Protein AF-A0A954QZN1-F1 (afdb_monomer_lite)

Foldseek 3Di:
DVVVQVVDPPVDDDPDDDDDPPPDDLVVPFQKFKKKFKEWEDCDDDPVCPQAHHYDNAQFADPQLVLLQVLLAAWAQLLLLADPDFDDPGSIKHWHDWDWDWDDDDRTIMIMIMIMISDDHHLNVQQSVQQSRCRRNPVDGSCLSVVSRVVSHNVSTGDRHDPSRMDTDDTHD

Secondary structure (DSSP, 8-state):
-HHHHTTS-TT----------TT--TTTS--EEEEEEEEEESSS--SSGGGTSEEE-SPP-HHHHHHHHHTT-EEEE-GGGPPTT---S--EEEEEEEEEEEEEETTEEEEEEEEEES---TTHHHHHHHHHHHHHTTSS-TTHHHHHHHH--GGGS-PPPPSTTEEEEEEE-

Radius of gyration: 17.63 Å; chains: 1; bounding box: 39×37×47 Å

pLDDT: mean 96.0, std 4.32, range [72.88, 98.88]

Sequence (173 aa):
PLAINTKLPMDIVVRDAVEVPLRFNPLRLSTGKRYRYQVYSARKPDPIGVRTQWWVPQRVQLSPMLSAAQRFLGVHDFAAFQTSGSPRSTTIREVRELTIEAIEHMDGTRYTIEVEASGFLYNMVRNIVGTLVQIGVGRKPPEWITEVLASRDRRQAGQTAPACGLFLLEVKY

Structure (mmCIF, N/CA/C/O backbone):
data_AF-A0A954QZN1-F1
#
_entry.id   AF-A0A954QZN1-F1
#
loop_
_atom_site.group_PDB
_atom_site.id
_atom_site.type_symbol
_atom_site.label_atom_id
_atom_site.label_alt_id
_atom_site.label_comp_id
_atom_site.label_asym_id
_atom_site.label_entity_id
_atom_site.label_seq_id
_atom_site.pdbx_PDB_ins_code
_atom_site.Cartn_x
_atom_site.Cartn_y
_atom_site.Cartn_z
_atom_site.occupancy
_atom_site.B_iso_or_equiv
_atom_site.auth_seq_id
_atom_site.auth_comp_id
_atom_site.auth_asym_id
_atom_site.auth_atom_id
_atom_site.pdbx_PDB_model_num
ATOM 1 N N . PRO A 1 1 ? 18.303 3.547 -22.692 1.00 80.88 1 PRO A N 1
ATOM 2 C CA . PRO A 1 1 ? 17.652 4.358 -21.622 1.00 80.88 1 PRO A CA 1
ATOM 3 C C . PRO A 1 1 ? 17.957 5.868 -21.688 1.00 80.88 1 PRO A C 1
ATOM 5 O O . PRO A 1 1 ? 17.027 6.666 -21.737 1.00 80.88 1 PRO A O 1
ATOM 8 N N . LEU A 1 2 ? 19.239 6.262 -21.729 1.00 88.19 2 LEU A N 1
ATOM 9 C CA . LEU A 1 2 ? 19.671 7.662 -21.565 1.00 88.19 2 LEU A CA 1
ATOM 10 C C . LEU A 1 2 ? 19.093 8.636 -22.604 1.00 88.19 2 LEU A C 1
ATOM 12 O O . LEU A 1 2 ? 18.620 9.704 -22.232 1.00 88.19 2 LEU A O 1
ATOM 16 N N . ALA A 1 3 ? 19.060 8.254 -23.885 1.00 92.69 3 ALA A N 1
ATOM 17 C CA . ALA A 1 3 ? 18.521 9.109 -24.945 1.00 92.69 3 ALA A CA 1
ATOM 18 C C . ALA A 1 3 ? 17.037 9.460 -24.731 1.00 92.69 3 ALA A C 1
ATOM 20 O O . ALA A 1 3 ? 16.641 10.604 -24.943 1.00 92.69 3 ALA A O 1
ATOM 21 N N . ILE A 1 4 ? 16.229 8.506 -24.252 1.00 95.25 4 ILE A N 1
ATOM 22 C CA . ILE A 1 4 ? 14.794 8.709 -23.997 1.00 95.25 4 ILE A CA 1
ATOM 23 C C . ILE A 1 4 ? 14.591 9.726 -22.868 1.00 95.25 4 ILE A C 1
ATOM 25 O O . ILE A 1 4 ? 13.763 10.623 -22.996 1.00 95.25 4 ILE A O 1
ATOM 29 N N . ASN A 1 5 ? 15.395 9.647 -21.802 1.00 96.62 5 ASN A N 1
ATOM 30 C CA . ASN A 1 5 ? 15.293 10.556 -20.655 1.00 96.62 5 ASN A CA 1
ATOM 31 C C . ASN A 1 5 ? 15.514 12.028 -21.024 1.00 96.62 5 ASN A C 1
ATOM 33 O O . ASN A 1 5 ? 14.975 12.900 -20.356 1.00 96.62 5 ASN A O 1
ATOM 37 N N . THR A 1 6 ? 16.229 12.323 -22.114 1.00 95.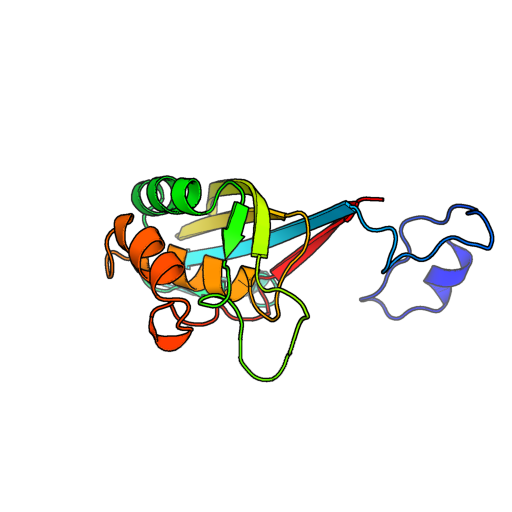88 6 THR A N 1
ATOM 38 C CA . THR A 1 6 ? 16.399 13.708 -22.599 1.00 95.88 6 THR A CA 1
ATOM 39 C C . THR A 1 6 ? 15.116 14.331 -23.161 1.00 95.88 6 THR A C 1
ATOM 41 O O . THR A 1 6 ? 15.083 15.532 -23.421 1.00 95.88 6 THR A O 1
ATOM 44 N N . LYS A 1 7 ? 14.073 13.524 -23.400 1.00 96.94 7 LYS A N 1
ATOM 45 C CA . LYS A 1 7 ? 12.808 13.935 -24.029 1.00 96.94 7 LYS A CA 1
ATOM 46 C C . LYS A 1 7 ? 11.599 13.836 -23.098 1.00 96.94 7 LYS A C 1
ATOM 48 O O . LYS A 1 7 ? 10.501 14.199 -23.509 1.00 96.94 7 LYS A O 1
ATOM 53 N N . LEU A 1 8 ? 11.780 13.323 -21.885 1.00 97.06 8 LEU A N 1
ATOM 54 C CA . LEU A 1 8 ? 10.703 13.137 -20.918 1.00 97.06 8 LEU A CA 1
ATOM 55 C C . LEU A 1 8 ? 10.561 14.364 -20.005 1.00 97.06 8 LEU A C 1
ATOM 57 O O . LEU A 1 8 ? 11.534 15.092 -19.800 1.00 97.06 8 LEU A O 1
ATOM 61 N N . PRO A 1 9 ? 9.361 14.611 -19.452 1.00 97.62 9 PRO A N 1
ATOM 62 C CA . PRO A 1 9 ? 9.198 15.586 -18.382 1.00 97.62 9 PRO A CA 1
ATOM 63 C C . PRO A 1 9 ? 9.969 15.150 -17.124 1.00 97.62 9 PRO A C 1
ATOM 65 O O . PRO A 1 9 ? 10.311 13.982 -16.949 1.00 97.62 9 PRO A O 1
ATOM 68 N N . MET A 1 10 ? 10.221 16.099 -16.221 1.00 95.62 10 MET A N 1
ATOM 69 C CA . MET A 1 10 ? 11.082 15.895 -15.044 1.00 95.62 10 MET A CA 1
ATOM 70 C C . MET A 1 10 ? 10.544 14.879 -14.021 1.00 95.62 10 MET A C 1
ATOM 72 O O . MET A 1 10 ? 11.287 14.437 -13.148 1.00 95.62 10 MET A O 1
ATOM 76 N N . ASP A 1 11 ? 9.265 14.521 -14.099 1.00 95.00 11 ASP A N 1
ATOM 77 C CA . ASP A 1 11 ? 8.585 13.571 -13.218 1.00 95.00 11 ASP A CA 1
ATOM 78 C C . ASP A 1 11 ? 8.537 12.136 -13.777 1.00 95.00 11 ASP A C 1
ATOM 80 O O . ASP A 1 11 ? 8.014 11.238 -13.113 1.00 95.00 11 ASP A O 1
ATOM 84 N N . ILE A 1 12 ? 9.120 11.888 -14.959 1.00 97.00 12 ILE A N 1
ATOM 85 C CA . ILE A 1 12 ? 9.179 10.565 -15.595 1.00 97.00 12 ILE A CA 1
ATOM 86 C C . ILE A 1 12 ? 10.620 10.238 -15.991 1.00 97.00 12 ILE A C 1
ATOM 88 O O . ILE A 1 12 ? 11.276 10.985 -16.710 1.00 97.00 12 ILE A O 1
ATOM 92 N N . VAL A 1 13 ? 11.110 9.070 -15.567 1.00 97.44 13 VAL A N 1
ATOM 93 C CA . VAL A 1 13 ? 12.475 8.608 -15.862 1.00 97.44 13 VAL A CA 1
ATOM 94 C C . VAL A 1 13 ? 12.468 7.131 -16.252 1.00 97.44 13 VAL A C 1
ATOM 96 O O . VAL A 1 13 ? 11.974 6.286 -15.506 1.00 97.44 13 VAL A O 1
ATOM 99 N N . VAL A 1 14 ? 13.085 6.801 -17.388 1.00 97.06 14 VAL A N 1
ATOM 100 C CA . VAL A 1 14 ? 13.441 5.428 -17.765 1.00 97.06 14 VAL A CA 1
ATOM 101 C C . VAL A 1 14 ? 14.679 5.014 -16.980 1.00 97.06 14 VAL A C 1
ATOM 103 O O . VAL A 1 14 ? 15.763 5.575 -17.165 1.00 97.06 14 VAL A O 1
ATOM 106 N N . ARG A 1 15 ? 14.513 4.025 -16.100 1.00 95.38 15 ARG A N 1
ATOM 107 C CA . ARG A 1 15 ? 15.597 3.483 -15.271 1.00 95.38 15 ARG A CA 1
ATOM 108 C C . ARG A 1 15 ? 16.452 2.468 -16.017 1.00 95.38 15 ARG A C 1
ATOM 110 O O . ARG A 1 15 ? 17.667 2.513 -15.891 1.00 95.38 15 ARG A O 1
ATOM 117 N N . ASP A 1 16 ? 15.820 1.611 -16.810 1.00 94.69 16 ASP A N 1
ATOM 118 C CA . ASP A 1 16 ? 16.492 0.531 -17.522 1.00 94.69 16 ASP A CA 1
ATOM 119 C C . ASP A 1 16 ? 15.759 0.182 -18.829 1.00 94.69 16 ASP A C 1
ATOM 121 O O . ASP A 1 16 ? 14.608 0.582 -19.027 1.00 94.69 16 ASP A O 1
ATOM 125 N N . ALA A 1 17 ? 16.437 -0.516 -19.739 1.00 94.44 17 ALA A N 1
ATOM 126 C CA . ALA A 1 17 ? 15.865 -1.054 -20.966 1.00 94.44 17 ALA A CA 1
ATOM 127 C C . ALA A 1 17 ? 16.543 -2.382 -21.311 1.00 94.44 17 ALA A C 1
ATOM 129 O O . ALA A 1 17 ? 17.762 -2.441 -21.445 1.00 94.44 17 ALA A O 1
ATOM 130 N N . VAL A 1 18 ? 15.733 -3.416 -21.515 1.00 94.62 18 VAL A N 1
ATOM 131 C CA . VAL A 1 18 ? 16.185 -4.774 -21.819 1.00 94.62 18 VAL A CA 1
ATOM 132 C C . VAL A 1 18 ? 15.461 -5.291 -23.059 1.00 94.62 18 VAL A C 1
ATOM 134 O O . VAL A 1 18 ? 14.280 -4.999 -23.260 1.00 94.62 18 VAL A O 1
ATOM 137 N N . GLU A 1 19 ? 16.171 -6.035 -23.905 1.00 96.75 19 GLU A N 1
ATOM 138 C CA . GLU A 1 19 ? 15.563 -6.723 -25.041 1.00 96.75 19 GLU A CA 1
ATOM 139 C C . GLU A 1 19 ? 14.751 -7.926 -24.547 1.00 96.75 19 GLU A C 1
ATOM 141 O O . GLU A 1 19 ? 15.191 -8.691 -23.689 1.00 96.75 19 GLU A O 1
ATOM 146 N N . VAL A 1 20 ? 13.542 -8.085 -25.078 1.00 97.06 20 VAL A N 1
ATOM 147 C CA . VAL A 1 20 ? 12.612 -9.150 -24.691 1.00 97.06 20 VAL A CA 1
ATOM 148 C C . VAL A 1 20 ? 12.080 -9.857 -25.935 1.00 97.06 20 VAL A C 1
ATOM 150 O O . VAL A 1 20 ? 12.024 -9.251 -27.007 1.00 97.06 20 VAL A O 1
ATOM 153 N N . PRO A 1 21 ? 11.639 -11.124 -25.830 1.00 97.38 21 PRO A N 1
ATOM 154 C CA . PRO A 1 21 ? 11.017 -11.815 -26.952 1.00 97.38 21 PRO A CA 1
ATOM 155 C C . PRO A 1 21 ? 9.818 -11.036 -27.508 1.00 97.38 21 PRO A C 1
ATOM 157 O O . PRO A 1 21 ? 9.031 -10.491 -26.739 1.00 97.38 21 PRO A O 1
ATOM 160 N N . LEU A 1 22 ? 9.586 -11.094 -28.824 1.00 96.69 22 LEU A N 1
ATOM 161 C CA . LEU A 1 22 ? 8.458 -10.410 -29.489 1.00 96.69 22 LEU A CA 1
ATOM 162 C C . LEU A 1 22 ? 7.074 -10.754 -28.905 1.00 96.69 22 LEU A C 1
ATOM 164 O O . LEU A 1 22 ? 6.132 -9.978 -29.017 1.00 96.69 22 LEU A O 1
ATOM 168 N N . ARG A 1 23 ? 6.948 -11.927 -28.275 1.00 96.56 23 ARG A N 1
ATOM 169 C CA . ARG A 1 23 ? 5.719 -12.397 -27.616 1.00 96.56 23 ARG A CA 1
ATOM 170 C C . ARG A 1 23 ? 5.538 -11.887 -26.180 1.00 96.56 23 ARG A C 1
ATOM 172 O O . ARG A 1 23 ? 4.556 -12.250 -25.535 1.00 96.56 23 ARG A O 1
ATOM 179 N N . PHE A 1 24 ? 6.489 -11.123 -25.646 1.00 96.69 24 PHE A N 1
ATOM 180 C CA . PHE A 1 24 ? 6.417 -10.599 -24.287 1.00 96.69 24 PHE A CA 1
ATOM 181 C C . PHE A 1 24 ? 5.247 -9.620 -24.147 1.00 96.69 24 PHE A C 1
ATOM 183 O O . PHE A 1 24 ? 5.071 -8.710 -24.954 1.00 96.69 24 PHE A O 1
ATOM 190 N N . ASN A 1 25 ? 4.442 -9.796 -23.098 1.00 95.56 25 ASN A N 1
ATOM 191 C CA . ASN A 1 25 ? 3.352 -8.889 -22.764 1.00 95.56 25 ASN A CA 1
ATOM 192 C C . ASN A 1 25 ? 3.414 -8.532 -21.270 1.00 95.56 25 ASN A C 1
ATOM 194 O O . ASN A 1 25 ? 3.124 -9.400 -20.440 1.00 95.56 25 ASN A O 1
ATOM 198 N N . PRO A 1 26 ? 3.713 -7.270 -20.910 1.00 92.19 26 PRO A N 1
ATOM 199 C CA . PRO A 1 26 ? 3.951 -6.886 -19.520 1.00 92.19 26 PRO A CA 1
ATOM 200 C C . PRO A 1 26 ? 2.697 -6.960 -18.632 1.00 92.19 26 PRO A C 1
ATOM 202 O O . PRO A 1 26 ? 2.781 -6.981 -17.407 1.00 92.19 26 PRO A O 1
ATOM 205 N N . LEU A 1 27 ? 1.503 -6.999 -19.226 1.00 89.31 27 LEU A N 1
ATOM 206 C CA . LEU A 1 27 ? 0.258 -7.121 -18.472 1.00 89.31 27 LEU A CA 1
ATOM 207 C C . LEU A 1 27 ? -0.112 -8.582 -18.217 1.00 89.31 27 LEU A C 1
ATOM 209 O O . LEU A 1 27 ? -0.593 -8.904 -17.135 1.00 89.31 27 LEU A O 1
ATOM 213 N N . ARG A 1 28 ? 0.083 -9.454 -19.214 1.00 88.38 28 ARG A N 1
ATOM 214 C CA . ARG A 1 28 ? -0.335 -10.864 -19.159 1.00 88.38 28 ARG A CA 1
ATOM 215 C C . ARG A 1 28 ? 0.693 -11.779 -18.509 1.00 88.38 28 ARG A C 1
ATOM 217 O O . ARG A 1 28 ? 0.294 -12.778 -17.927 1.00 88.38 28 ARG A O 1
ATOM 224 N N . LEU A 1 29 ? 1.979 -11.461 -18.646 1.00 94.12 29 LEU A N 1
ATOM 225 C CA . LEU A 1 29 ? 3.069 -12.274 -18.104 1.00 94.12 29 LEU A CA 1
ATOM 226 C C . LEU A 1 29 ? 3.469 -11.863 -16.685 1.00 94.12 29 LEU A C 1
ATOM 228 O O . LEU A 1 29 ? 4.369 -12.462 -16.120 1.00 94.12 29 LEU A O 1
ATOM 232 N N . SER A 1 30 ? 2.821 -10.853 -16.096 1.00 94.75 30 SER A N 1
ATOM 233 C CA . SER A 1 30 ? 3.111 -10.478 -14.714 1.00 94.75 30 SER A CA 1
ATOM 234 C C . SER A 1 30 ? 2.666 -11.578 -13.743 1.00 94.75 30 SER A C 1
ATOM 236 O O . SER A 1 30 ? 1.511 -12.003 -13.766 1.00 94.75 30 SER A O 1
ATOM 238 N N . THR A 1 31 ? 3.572 -11.999 -12.862 1.00 95.31 31 THR A N 1
ATOM 239 C CA . THR A 1 31 ? 3.360 -13.039 -11.837 1.00 95.31 31 THR A CA 1
ATOM 240 C C . THR A 1 31 ? 3.064 -12.464 -10.447 1.00 95.31 31 THR A C 1
ATOM 242 O O . THR A 1 31 ? 2.731 -13.198 -9.507 1.00 95.31 31 THR A O 1
ATOM 245 N N . GLY A 1 32 ? 3.181 -11.145 -10.301 1.00 96.25 32 GLY A N 1
ATOM 246 C CA . GLY A 1 32 ? 2.874 -10.415 -9.081 1.00 96.25 32 GLY A CA 1
ATOM 247 C C . GLY A 1 32 ? 3.300 -8.955 -9.155 1.00 96.25 32 GLY A C 1
ATOM 248 O O . GLY A 1 32 ? 3.996 -8.524 -10.077 1.00 96.25 32 GLY A O 1
ATOM 249 N N . LYS A 1 33 ? 2.861 -8.175 -8.172 1.00 97.69 33 LYS A N 1
ATOM 250 C CA . LYS A 1 33 ? 3.259 -6.773 -8.007 1.00 97.69 33 LYS A CA 1
ATOM 251 C C . LYS A 1 33 ? 3.529 -6.488 -6.543 1.00 97.69 33 LYS A C 1
ATOM 253 O O . LYS A 1 33 ? 2.882 -7.082 -5.680 1.00 97.69 33 LYS A O 1
ATOM 258 N N . ARG A 1 34 ? 4.419 -5.535 -6.284 1.00 98.62 34 ARG A N 1
ATOM 259 C CA . ARG A 1 34 ? 4.670 -5.002 -4.946 1.00 98.62 34 ARG A CA 1
ATOM 260 C C . ARG A 1 34 ? 4.336 -3.519 -4.910 1.00 98.62 34 ARG A C 1
ATOM 262 O O . ARG A 1 34 ? 4.848 -2.738 -5.712 1.00 98.62 34 ARG A O 1
ATOM 269 N N . TYR A 1 35 ? 3.469 -3.141 -3.982 1.00 98.75 35 TYR A N 1
ATOM 270 C CA . TYR A 1 35 ? 3.124 -1.751 -3.713 1.00 98.75 35 TYR A CA 1
ATOM 271 C C . TYR A 1 35 ? 3.633 -1.341 -2.342 1.00 98.75 35 TYR A C 1
ATOM 273 O O . TYR A 1 35 ? 3.613 -2.140 -1.412 1.00 98.75 35 TYR A O 1
ATOM 281 N N . ARG A 1 36 ? 4.002 -0.069 -2.215 1.00 98.81 36 ARG A N 1
ATOM 282 C CA . ARG A 1 36 ? 4.268 0.601 -0.945 1.00 98.81 36 ARG A CA 1
ATOM 283 C C . ARG A 1 36 ? 3.227 1.680 -0.723 1.00 98.81 36 ARG A C 1
ATOM 285 O O . ARG A 1 36 ? 2.843 2.382 -1.657 1.00 98.81 36 ARG A O 1
ATOM 292 N N . TYR A 1 37 ? 2.804 1.838 0.519 1.00 98.88 37 TYR A N 1
ATOM 293 C CA . TYR A 1 37 ? 1.995 2.951 0.962 1.00 98.88 37 TYR A CA 1
ATOM 294 C C . TYR A 1 37 ? 2.655 3.653 2.148 1.00 98.88 37 TYR A C 1
ATOM 296 O O . TYR A 1 37 ? 3.062 2.992 3.101 1.00 98.88 37 TYR A O 1
ATOM 304 N N . GLN A 1 38 ? 2.734 4.983 2.111 1.00 98.62 38 GLN A N 1
ATOM 305 C CA . GLN A 1 38 ? 3.259 5.781 3.221 1.00 98.62 38 GLN A CA 1
ATOM 306 C C . GLN A 1 38 ? 2.151 6.511 3.985 1.00 98.62 38 GLN A C 1
ATOM 308 O O . GLN A 1 38 ? 1.326 7.223 3.403 1.00 98.62 38 GLN A O 1
ATOM 313 N N . VAL A 1 39 ? 2.159 6.362 5.308 1.00 98.62 39 VAL A N 1
ATOM 314 C CA . VAL A 1 39 ? 1.286 7.087 6.241 1.00 98.62 39 VAL A CA 1
ATOM 3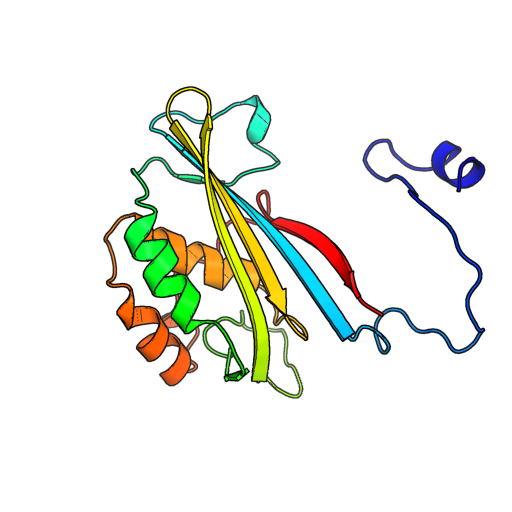15 C C . VAL A 1 39 ? 2.158 7.882 7.204 1.00 98.62 39 VAL A C 1
ATOM 317 O O . VAL A 1 39 ? 3.142 7.361 7.716 1.00 98.62 39 VAL A O 1
ATOM 320 N N . TYR A 1 40 ? 1.788 9.127 7.482 1.00 98.56 40 TYR A N 1
ATOM 321 C CA . TYR A 1 40 ? 2.432 9.960 8.490 1.00 98.56 40 TYR A CA 1
ATOM 322 C C . TYR A 1 40 ? 1.439 10.290 9.600 1.00 98.56 40 TYR A C 1
ATOM 324 O O . TYR A 1 40 ? 0.455 10.990 9.363 1.00 98.56 40 TYR A O 1
ATOM 332 N N . SER A 1 41 ? 1.681 9.762 10.798 1.00 98.38 41 SER A N 1
ATOM 333 C CA . SER A 1 41 ? 0.850 9.996 11.980 1.00 98.38 41 SER A CA 1
ATOM 334 C C . SER A 1 41 ? 1.505 11.052 12.862 1.00 98.38 41 SER A C 1
ATOM 336 O O . SER A 1 41 ? 2.533 10.789 13.485 1.00 98.38 41 SER A O 1
ATOM 338 N N . ALA A 1 42 ? 0.923 12.249 12.895 1.00 97.81 42 ALA A N 1
ATOM 339 C CA . ALA A 1 42 ? 1.410 13.380 13.684 1.00 97.81 42 ALA A CA 1
ATOM 340 C C . ALA A 1 42 ? 0.313 14.432 13.838 1.00 97.81 42 ALA A C 1
ATOM 342 O O . ALA A 1 42 ? -0.548 14.564 12.970 1.00 97.81 42 ALA A O 1
ATOM 343 N N . ARG A 1 43 ? 0.365 15.248 14.897 1.00 97.50 43 ARG A N 1
ATOM 344 C CA . ARG A 1 43 ? -0.626 16.323 15.099 1.00 97.50 43 ARG A CA 1
ATOM 345 C C . ARG A 1 43 ? -0.580 17.388 14.003 1.00 97.50 43 ARG A C 1
ATOM 347 O O . ARG A 1 43 ? -1.612 17.982 13.703 1.00 97.50 43 ARG A O 1
ATOM 354 N N . LYS A 1 44 ? 0.600 17.645 13.438 1.00 96.88 44 LYS A N 1
ATOM 355 C CA . LYS A 1 44 ? 0.826 18.623 12.369 1.00 96.88 44 LYS A CA 1
ATOM 356 C C . LYS A 1 44 ? 1.241 17.903 11.081 1.00 96.88 44 LYS A C 1
ATOM 358 O O . LYS A 1 44 ? 1.858 16.843 11.161 1.00 96.88 44 LYS A O 1
ATOM 363 N N . PRO A 1 45 ? 0.901 18.441 9.900 1.00 95.38 45 PRO A N 1
ATOM 364 C CA . PRO A 1 45 ? 1.341 17.864 8.637 1.00 95.38 45 PRO A CA 1
ATOM 365 C C . PRO A 1 45 ? 2.836 18.118 8.392 1.00 95.38 45 PRO A C 1
ATOM 367 O O . PRO A 1 45 ? 3.375 19.148 8.793 1.00 95.38 45 PRO A O 1
ATOM 370 N N . ASP A 1 46 ? 3.478 17.204 7.666 1.00 95.06 46 ASP A N 1
ATOM 371 C CA . ASP A 1 46 ? 4.817 17.386 7.093 1.00 95.06 46 ASP A CA 1
ATOM 372 C C . ASP A 1 46 ? 4.682 18.060 5.709 1.00 95.06 46 ASP A C 1
ATOM 374 O O . ASP A 1 46 ? 4.112 17.451 4.792 1.00 95.06 46 ASP A O 1
ATOM 378 N N . PRO A 1 47 ? 5.176 19.302 5.530 1.00 94.19 47 PRO A N 1
ATOM 379 C CA . PRO A 1 47 ? 5.038 20.035 4.273 1.00 94.19 47 PRO A CA 1
ATOM 380 C C . PRO A 1 47 ? 5.862 19.432 3.125 1.00 94.19 47 PRO A C 1
ATOM 382 O O . PRO A 1 47 ? 5.508 19.631 1.964 1.00 94.19 47 PRO A O 1
ATOM 385 N N . ILE A 1 48 ? 6.930 18.682 3.420 1.00 94.88 48 ILE A N 1
ATOM 386 C CA . ILE A 1 48 ? 7.798 18.056 2.413 1.00 94.88 48 ILE A CA 1
ATOM 387 C C . ILE A 1 48 ? 7.117 16.802 1.855 1.00 94.88 48 ILE A C 1
ATOM 389 O O . ILE A 1 48 ? 7.094 16.577 0.645 1.00 94.88 48 ILE A O 1
ATOM 393 N N . GLY A 1 49 ? 6.508 15.998 2.729 1.00 93.44 49 GLY A N 1
ATOM 394 C CA . GLY A 1 49 ? 5.864 14.740 2.349 1.00 93.44 49 GLY A CA 1
ATOM 395 C C . GLY A 1 49 ? 4.448 14.864 1.773 1.00 93.44 49 GLY A C 1
ATOM 396 O O . GLY A 1 49 ? 3.834 13.850 1.459 1.00 93.44 49 GLY A O 1
ATOM 397 N N . VAL A 1 50 ? 3.890 16.069 1.610 1.00 91.69 50 VAL A N 1
ATOM 398 C CA . VAL A 1 50 ? 2.465 16.277 1.259 1.00 91.69 50 VAL A CA 1
ATOM 399 C C . VAL A 1 50 ? 1.994 15.517 0.006 1.00 91.69 50 VAL A C 1
ATOM 401 O O . VAL A 1 50 ? 0.824 15.145 -0.101 1.00 91.69 50 VAL A O 1
ATOM 404 N N . ARG A 1 51 ? 2.901 15.251 -0.942 1.00 94.69 51 ARG A N 1
ATOM 405 C CA . ARG A 1 51 ? 2.613 14.510 -2.182 1.00 94.69 51 ARG A CA 1
ATOM 406 C C . ARG A 1 51 ? 2.944 13.020 -2.126 1.00 94.69 51 ARG A C 1
ATOM 408 O O . ARG A 1 51 ? 2.612 12.325 -3.077 1.00 94.69 51 ARG A O 1
ATOM 415 N N . THR A 1 52 ? 3.590 12.550 -1.063 1.00 97.00 52 THR A N 1
ATOM 416 C CA . THR A 1 52 ? 4.168 11.202 -0.980 1.00 97.00 52 THR A CA 1
ATOM 417 C C . THR A 1 52 ? 3.691 10.388 0.215 1.00 97.00 52 THR A C 1
ATOM 419 O O . THR A 1 52 ? 4.004 9.205 0.298 1.00 97.00 52 THR A O 1
ATOM 422 N N . GLN A 1 53 ? 2.923 10.973 1.134 1.00 97.56 53 GLN A N 1
ATOM 423 C CA . GLN A 1 53 ? 2.364 10.259 2.280 1.00 97.56 53 GLN A CA 1
ATOM 424 C C . GLN A 1 53 ? 0.963 10.761 2.626 1.00 97.56 53 GLN A C 1
ATOM 426 O O . GLN A 1 53 ? 0.600 11.913 2.387 1.00 97.56 53 GLN A O 1
ATOM 431 N N . TRP A 1 54 ? 0.163 9.886 3.228 1.00 98.44 54 TRP A N 1
ATOM 432 C CA . TRP A 1 54 ? -1.118 10.264 3.808 1.00 98.44 54 TRP A CA 1
ATOM 433 C C . TRP A 1 54 ? -0.925 10.744 5.244 1.00 98.44 54 TRP A C 1
ATOM 435 O O . TRP A 1 54 ? -0.537 9.967 6.113 1.00 98.44 54 TRP A O 1
ATOM 445 N N . TRP A 1 55 ? -1.228 12.015 5.500 1.00 98.12 55 TRP A N 1
ATOM 446 C CA . TRP A 1 55 ? -1.242 12.560 6.853 1.00 98.12 55 TRP A CA 1
ATOM 447 C C . TRP A 1 55 ? -2.482 12.115 7.646 1.00 98.12 55 TRP A C 1
ATOM 449 O O . TRP A 1 55 ? -3.620 12.261 7.192 1.00 98.12 55 TRP A O 1
ATOM 459 N N . VAL A 1 56 ? -2.244 11.596 8.851 1.00 98.25 56 VAL A N 1
ATOM 460 C CA . VAL A 1 56 ? -3.251 11.146 9.814 1.00 98.25 56 VAL A CA 1
ATOM 461 C C . VAL A 1 56 ? -3.021 11.893 11.137 1.00 98.25 56 VAL A C 1
ATOM 463 O O . VAL A 1 56 ? -2.023 11.638 11.809 1.00 98.25 56 VAL A O 1
ATOM 466 N N . PRO A 1 57 ? -3.918 12.810 11.548 1.00 97.62 57 PRO A N 1
ATOM 467 C CA . PRO A 1 57 ? -3.727 13.605 12.765 1.00 97.62 57 PRO A CA 1
ATOM 468 C C . PRO A 1 57 ? -3.841 12.796 14.064 1.00 97.62 57 PRO A C 1
ATOM 470 O O . PRO A 1 57 ? -3.358 13.218 15.116 1.00 97.62 57 PRO A O 1
ATOM 473 N N . GLN A 1 58 ? -4.509 11.642 14.014 1.00 98.06 58 GLN A N 1
ATOM 474 C CA . GLN A 1 58 ? -4.643 10.732 15.144 1.00 98.06 58 GLN A CA 1
ATOM 475 C C . GLN A 1 58 ? -3.366 9.918 15.349 1.00 98.06 58 GLN A C 1
ATOM 477 O O . GLN A 1 58 ? -2.696 9.546 14.386 1.00 98.06 58 GLN A O 1
ATOM 482 N N . ARG A 1 59 ? -3.082 9.568 16.609 1.00 96.44 59 ARG A N 1
ATOM 483 C CA . ARG A 1 59 ? -2.035 8.602 16.943 1.00 96.44 59 ARG A CA 1
ATOM 484 C C . ARG A 1 59 ? -2.429 7.229 16.404 1.00 96.44 59 ARG A C 1
ATOM 486 O O . ARG A 1 59 ? -3.459 6.682 16.790 1.00 96.44 59 ARG A O 1
ATOM 493 N N . VAL A 1 60 ? -1.589 6.691 15.536 1.00 98.19 60 VAL A N 1
ATOM 494 C CA . VAL A 1 60 ? -1.695 5.328 15.016 1.00 98.19 60 VAL A CA 1
ATOM 495 C C . VAL A 1 60 ? -0.821 4.414 15.878 1.00 98.19 60 VAL A C 1
ATOM 497 O O . VAL A 1 60 ? 0.264 4.818 16.286 1.00 98.19 60 VAL A O 1
ATOM 500 N N . GLN A 1 61 ? -1.299 3.211 16.190 1.00 97.81 61 GLN A N 1
ATOM 501 C CA . GLN A 1 61 ? -0.572 2.191 16.945 1.00 97.81 61 GLN A CA 1
ATOM 502 C C . GLN A 1 61 ? -0.166 1.035 16.028 1.00 97.81 61 GLN A C 1
ATOM 504 O O . GLN A 1 61 ? -1.008 0.459 15.336 1.00 97.81 61 GLN A O 1
ATOM 509 N N . LEU A 1 62 ? 1.114 0.655 16.072 1.00 98.31 62 LEU A N 1
ATOM 510 C CA . LEU A 1 62 ? 1.680 -0.380 15.203 1.00 98.31 62 LEU A CA 1
ATOM 511 C C . LEU A 1 62 ? 1.155 -1.791 15.518 1.00 98.31 62 LEU A C 1
ATOM 513 O O . LEU A 1 62 ? 0.777 -2.525 14.611 1.00 98.31 62 LEU A O 1
ATOM 517 N N . SER A 1 63 ? 1.120 -2.180 16.795 1.00 98.31 63 SER A N 1
ATOM 518 C CA . SER A 1 63 ? 0.820 -3.567 17.199 1.00 98.31 63 SER A CA 1
ATOM 519 C C . SER A 1 63 ? -0.548 -4.087 16.700 1.00 98.31 63 SER A C 1
ATOM 521 O O . SER A 1 63 ? -0.593 -5.165 16.091 1.00 98.31 63 SER A O 1
ATOM 523 N N . PRO A 1 64 ? -1.657 -3.324 16.818 1.00 98.31 64 PRO A N 1
ATOM 524 C CA . PRO A 1 64 ? -2.936 -3.723 16.227 1.00 98.31 64 PRO A CA 1
ATOM 525 C C . PRO A 1 64 ? -2.885 -3.860 14.700 1.00 98.31 64 PRO A C 1
ATOM 527 O O . PRO A 1 64 ? -3.508 -4.763 14.143 1.00 98.31 64 PRO A O 1
ATOM 530 N N . MET A 1 65 ? -2.125 -2.997 14.014 1.00 98.50 65 MET A N 1
ATOM 531 C CA . MET A 1 65 ? -1.964 -3.067 12.559 1.00 98.50 65 MET A CA 1
ATOM 532 C C . MET A 1 65 ? -1.198 -4.318 12.135 1.00 98.50 65 MET A C 1
ATOM 534 O O . MET A 1 65 ? -1.606 -4.970 11.179 1.00 98.50 65 MET A O 1
ATOM 538 N N . LEU A 1 66 ? -0.133 -4.683 12.856 1.00 98.44 66 LEU A N 1
ATOM 539 C CA . LEU A 1 66 ? 0.619 -5.915 12.602 1.00 98.44 66 LEU A CA 1
ATOM 540 C C . LEU A 1 66 ? -0.260 -7.155 12.791 1.00 98.44 66 LEU A C 1
ATOM 542 O O . LEU A 1 66 ? -0.258 -8.045 11.945 1.00 98.44 66 LEU A O 1
ATOM 546 N N . SER A 1 67 ? -1.068 -7.180 13.853 1.00 98.00 67 SER A N 1
ATOM 547 C CA . SER A 1 67 ? -2.009 -8.279 14.111 1.00 98.00 67 SER A CA 1
ATOM 548 C C . SER A 1 67 ? -3.068 -8.397 13.007 1.00 98.00 67 SER A C 1
ATOM 550 O O . SER A 1 67 ? -3.402 -9.495 12.566 1.00 98.00 67 SER A O 1
ATOM 552 N N . ALA A 1 68 ? -3.577 -7.264 12.516 1.00 98.00 68 ALA A N 1
ATOM 553 C CA . ALA A 1 68 ? -4.539 -7.221 11.418 1.00 98.00 68 ALA A CA 1
ATOM 554 C C . ALA A 1 68 ? -3.916 -7.604 10.065 1.00 98.00 68 ALA A C 1
ATOM 556 O O . ALA A 1 68 ? -4.565 -8.266 9.258 1.00 98.00 68 ALA A O 1
ATOM 557 N N . ALA A 1 69 ? -2.658 -7.224 9.820 1.00 98.00 69 ALA A N 1
ATOM 558 C CA . ALA A 1 69 ? -1.935 -7.517 8.586 1.00 98.00 69 ALA A CA 1
ATOM 559 C C . ALA A 1 69 ? -1.834 -9.019 8.298 1.00 98.00 69 ALA A C 1
ATOM 561 O O . ALA A 1 69 ? -2.046 -9.438 7.162 1.00 98.00 69 ALA A O 1
ATOM 562 N N . GLN A 1 70 ? -1.590 -9.832 9.331 1.00 98.00 70 GLN A N 1
ATOM 563 C CA . GLN A 1 70 ? -1.489 -11.290 9.194 1.00 98.00 70 GLN A CA 1
ATOM 564 C C . GLN A 1 70 ? -2.762 -11.918 8.615 1.00 98.00 70 GLN A C 1
ATOM 566 O O . GLN A 1 70 ? -2.697 -12.903 7.886 1.00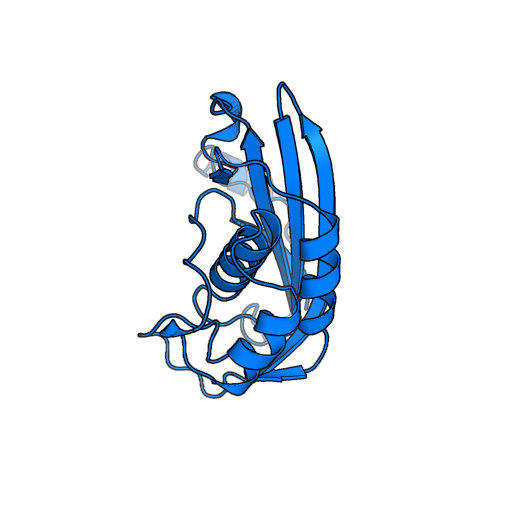 98.00 70 GLN A O 1
ATOM 571 N N . ARG A 1 71 ? -3.928 -11.317 8.873 1.00 97.94 71 ARG A N 1
ATOM 572 C CA . ARG A 1 71 ? -5.227 -11.817 8.400 1.00 97.94 71 ARG A CA 1
ATOM 573 C C . ARG A 1 71 ? -5.445 -11.610 6.900 1.00 97.94 71 ARG A C 1
ATOM 575 O O . ARG A 1 71 ? -6.359 -12.204 6.342 1.00 97.94 71 ARG A O 1
ATOM 582 N N . PHE A 1 72 ? -4.628 -10.780 6.255 1.00 98.06 72 PHE A N 1
ATOM 583 C CA . PHE A 1 72 ? -4.664 -10.590 4.807 1.00 98.06 72 PHE A CA 1
ATOM 584 C C . PHE A 1 72 ? -3.817 -11.605 4.038 1.00 98.06 72 PHE A C 1
ATOM 586 O O . PHE A 1 72 ? -4.025 -11.740 2.835 1.00 98.06 72 PHE A O 1
ATOM 593 N N . LEU A 1 73 ? -2.868 -12.284 4.692 1.00 98.38 73 LEU A N 1
ATOM 594 C CA . LEU A 1 73 ? -1.936 -13.197 4.028 1.00 98.38 73 LEU A CA 1
ATOM 595 C C . LEU A 1 73 ? -2.644 -14.448 3.500 1.00 98.38 73 LEU A C 1
ATOM 597 O O . LEU A 1 73 ? -3.568 -14.971 4.125 1.00 98.38 73 LEU A O 1
ATOM 601 N N . GLY A 1 74 ? -2.173 -14.949 2.360 1.00 98.19 74 GLY A N 1
ATOM 602 C CA . GLY A 1 74 ? -2.722 -16.118 1.682 1.00 98.19 74 GLY A CA 1
ATOM 603 C C . GLY A 1 74 ? -3.793 -15.773 0.647 1.00 98.19 74 GLY A C 1
ATOM 604 O O . GLY A 1 74 ? -3.871 -14.651 0.138 1.00 98.19 74 GLY A O 1
ATOM 605 N N . VAL A 1 75 ? -4.590 -16.782 0.293 1.00 98.31 75 VAL A N 1
ATOM 606 C CA . VAL A 1 75 ? -5.597 -16.706 -0.771 1.00 98.31 75 VAL A CA 1
ATOM 607 C C . VAL A 1 75 ? -6.961 -16.370 -0.181 1.00 98.31 75 VAL A C 1
ATOM 609 O O . VAL A 1 75 ? -7.520 -17.166 0.569 1.00 98.31 75 VAL A O 1
ATOM 612 N N . HIS A 1 76 ? -7.524 -15.227 -0.573 1.00 97.81 76 HIS A N 1
ATOM 613 C CA . HIS A 1 76 ? -8.840 -14.774 -0.108 1.00 97.81 76 HIS A CA 1
ATOM 614 C C . HIS A 1 76 ? -9.667 -14.180 -1.239 1.00 97.81 76 HIS A C 1
ATOM 616 O O . HIS A 1 76 ? -9.133 -13.745 -2.261 1.00 97.81 76 HIS A O 1
ATOM 622 N N . ASP A 1 77 ? -10.980 -14.104 -1.024 1.00 97.00 77 ASP A N 1
ATOM 623 C CA . ASP A 1 77 ? -11.865 -13.260 -1.821 1.00 97.00 77 ASP A CA 1
ATOM 624 C C . ASP A 1 77 ? -11.782 -11.807 -1.324 1.00 97.00 77 ASP A C 1
ATOM 626 O O . ASP A 1 77 ? -12.272 -11.462 -0.249 1.00 97.00 77 ASP A O 1
ATOM 630 N N . PHE A 1 78 ? -11.159 -10.939 -2.121 1.00 97.44 78 PHE A N 1
ATOM 631 C CA . PHE A 1 78 ? -10.952 -9.531 -1.789 1.00 97.44 78 PHE A CA 1
ATOM 632 C C . PHE A 1 78 ? -12.064 -8.608 -2.310 1.00 97.44 78 PHE A C 1
ATOM 634 O O . PHE A 1 78 ? -11.848 -7.400 -2.422 1.00 97.44 78 PHE A O 1
ATOM 641 N N . ALA A 1 79 ? -13.260 -9.125 -2.610 1.00 95.94 79 ALA A N 1
ATOM 642 C CA . ALA A 1 79 ? -14.394 -8.317 -3.073 1.00 95.94 79 ALA A CA 1
ATOM 643 C C . ALA A 1 79 ? -14.704 -7.123 -2.147 1.00 95.94 79 ALA A C 1
ATOM 645 O O . ALA A 1 79 ? -14.899 -6.004 -2.626 1.00 95.94 79 ALA A O 1
ATOM 646 N N . ALA A 1 80 ? -14.626 -7.311 -0.823 1.00 96.19 80 ALA A N 1
ATOM 647 C CA . ALA A 1 80 ? -14.810 -6.232 0.156 1.00 96.19 80 ALA A CA 1
ATOM 648 C C . ALA A 1 80 ? -13.727 -5.135 0.082 1.00 96.19 80 ALA A C 1
ATOM 650 O O . ALA A 1 80 ? -13.911 -4.024 0.572 1.00 96.19 80 ALA A O 1
ATOM 651 N N . PHE A 1 81 ? -12.597 -5.409 -0.566 1.00 96.56 81 PHE A N 1
ATOM 652 C CA . PHE A 1 81 ? -11.510 -4.457 -0.783 1.00 96.56 81 PHE A CA 1
ATOM 653 C C . PHE A 1 81 ? -11.473 -3.932 -2.219 1.00 96.56 81 PHE A C 1
ATOM 655 O O . PHE A 1 81 ? -10.536 -3.229 -2.588 1.00 96.56 81 PHE A O 1
ATOM 662 N N . GLN A 1 82 ? -12.497 -4.188 -3.028 1.00 95.19 82 GLN A N 1
ATOM 663 C CA . GLN A 1 82 ? -12.620 -3.645 -4.375 1.00 95.19 82 GLN A CA 1
ATOM 664 C C . GLN A 1 82 ? -13.583 -2.452 -4.405 1.00 95.19 82 GLN A C 1
ATOM 666 O O . GLN A 1 82 ? -14.695 -2.509 -3.886 1.00 95.19 82 GLN A O 1
ATOM 671 N N . THR A 1 83 ? -13.185 -1.357 -5.055 1.00 89.81 83 THR A N 1
ATOM 672 C CA . THR A 1 83 ? -14.129 -0.278 -5.389 1.00 89.81 83 THR A CA 1
ATOM 673 C C . THR A 1 83 ? -15.000 -0.677 -6.589 1.00 89.81 83 THR A C 1
ATOM 675 O O . THR A 1 83 ? -14.518 -1.300 -7.537 1.00 89.81 83 THR A O 1
ATOM 678 N N . SER A 1 84 ? -16.281 -0.301 -6.559 1.00 82.69 84 SER A N 1
ATOM 679 C CA . SER A 1 84 ? -17.242 -0.523 -7.648 1.00 82.69 84 SER A CA 1
ATOM 680 C C . SER A 1 84 ? -16.772 0.070 -8.985 1.00 82.69 84 SER A C 1
ATOM 682 O O . SER A 1 84 ? -15.988 1.016 -9.016 1.00 82.69 84 SER A O 1
ATOM 684 N N . GLY A 1 85 ? -17.274 -0.471 -10.100 1.00 74.12 85 GLY A N 1
ATOM 685 C CA . GLY A 1 85 ? -16.981 0.047 -11.446 1.00 74.12 85 GLY A CA 1
ATOM 686 C C . GLY A 1 85 ? -15.740 -0.544 -12.126 1.00 74.12 85 GLY A C 1
ATOM 687 O O . GLY A 1 85 ? -15.342 -0.065 -13.181 1.00 74.12 85 GLY A O 1
ATOM 688 N N . SER A 1 86 ? -15.133 -1.596 -11.566 1.00 73.69 86 SER A N 1
ATOM 689 C CA . SER A 1 86 ? -14.025 -2.326 -12.204 1.00 73.69 86 SER A CA 1
ATOM 690 C C . SER A 1 86 ? -14.276 -3.839 -12.184 1.00 73.69 86 SER A C 1
ATOM 692 O O . SER A 1 86 ? -13.660 -4.553 -11.391 1.00 73.69 86 SER A O 1
ATOM 694 N N . PRO A 1 87 ? -15.223 -4.351 -12.995 1.00 72.88 87 PRO A N 1
ATOM 695 C CA . PRO A 1 87 ? -15.521 -5.776 -13.015 1.00 72.88 87 PRO A CA 1
ATOM 696 C C . PRO A 1 87 ? -14.271 -6.569 -13.417 1.00 72.88 87 PRO A C 1
ATOM 698 O O . PRO A 1 87 ? -13.578 -6.252 -14.385 1.00 72.88 87 PRO A O 1
ATOM 701 N N . ARG A 1 88 ? -13.962 -7.600 -12.633 1.00 79.75 88 ARG A N 1
ATOM 702 C CA . ARG A 1 88 ? -12.900 -8.575 -12.894 1.00 79.75 88 ARG A CA 1
ATOM 703 C C . ARG A 1 88 ? -13.541 -9.953 -12.947 1.00 79.75 88 ARG A C 1
ATOM 705 O O . ARG A 1 88 ? -14.544 -10.183 -12.284 1.00 79.75 88 ARG A O 1
ATOM 712 N N . SER A 1 89 ? -12.932 -10.868 -13.696 1.00 81.00 89 SER A N 1
ATOM 713 C CA . SER A 1 89 ? -13.385 -12.263 -13.771 1.00 81.00 89 SER A CA 1
ATOM 714 C C . SER A 1 89 ? -13.360 -12.972 -12.413 1.00 81.00 89 SER A C 1
ATOM 716 O O . SER A 1 89 ? -14.134 -13.891 -12.187 1.00 81.00 89 SER A O 1
ATOM 718 N N . THR A 1 90 ? -12.480 -12.542 -11.506 1.00 91.88 90 THR A N 1
ATOM 719 C CA . THR A 1 90 ? -12.405 -13.031 -10.130 1.00 91.88 90 THR A CA 1
ATOM 720 C C . THR A 1 90 ? -11.857 -11.955 -9.195 1.00 91.88 90 THR A C 1
ATOM 722 O O . THR A 1 90 ? -10.971 -11.170 -9.572 1.00 91.88 90 THR A O 1
ATOM 725 N N . THR A 1 91 ? -12.365 -11.949 -7.966 1.00 94.62 91 THR A N 1
ATOM 726 C CA . THR A 1 91 ? -11.922 -11.145 -6.816 1.00 94.62 91 THR A CA 1
ATOM 727 C C . THR A 1 91 ? -10.951 -11.906 -5.909 1.00 94.62 91 THR A C 1
ATOM 729 O O . THR A 1 91 ? -10.406 -11.329 -4.970 1.00 94.62 91 THR A O 1
ATOM 732 N N . ILE A 1 92 ? -10.677 -13.179 -6.209 1.00 96.81 92 ILE A N 1
ATOM 733 C CA . ILE A 1 92 ? -9.738 -13.998 -5.445 1.00 96.81 92 ILE A CA 1
ATOM 734 C C . ILE A 1 92 ? -8.311 -13.560 -5.761 1.00 96.81 92 ILE A C 1
ATOM 736 O O . ILE A 1 92 ? -7.912 -13.521 -6.929 1.00 96.81 92 ILE A O 1
ATOM 740 N N . ARG A 1 93 ? -7.538 -13.211 -4.735 1.00 97.06 93 ARG A N 1
ATOM 741 C CA . ARG A 1 93 ? -6.116 -12.860 -4.852 1.00 97.06 93 ARG A CA 1
ATOM 742 C C . ARG A 1 93 ? -5.322 -13.558 -3.764 1.00 97.06 93 ARG A C 1
ATOM 744 O O . ARG A 1 93 ? -5.861 -13.912 -2.723 1.00 97.06 93 ARG A O 1
ATOM 751 N N . GLU A 1 94 ? -4.037 -13.729 -4.035 1.00 98.25 94 GLU A N 1
ATOM 752 C CA . GLU A 1 94 ? -3.067 -14.213 -3.063 1.00 98.25 94 GLU A CA 1
ATOM 753 C C . GLU A 1 94 ? -2.210 -13.029 -2.628 1.00 98.25 94 GLU A C 1
ATOM 755 O O . GLU A 1 94 ? -1.486 -12.475 -3.458 1.00 98.25 94 GLU A O 1
ATOM 760 N N . VAL A 1 95 ? -2.294 -12.638 -1.358 1.00 98.56 95 VAL A N 1
ATOM 761 C CA . VAL A 1 95 ? -1.329 -11.714 -0.751 1.00 98.56 95 VAL A CA 1
ATOM 762 C C . VAL A 1 95 ? -0.210 -12.559 -0.162 1.00 98.56 95 VAL A C 1
ATOM 764 O O . VAL A 1 95 ? -0.431 -13.349 0.754 1.00 98.56 95 VAL A O 1
ATOM 767 N N . ARG A 1 96 ? 0.989 -12.408 -0.716 1.00 98.44 96 ARG A N 1
ATOM 768 C CA . ARG A 1 96 ? 2.171 -13.197 -0.350 1.00 98.44 96 ARG A CA 1
ATOM 769 C C . ARG A 1 96 ? 2.916 -12.577 0.819 1.00 98.44 96 ARG A C 1
ATOM 771 O O . ARG A 1 96 ? 3.444 -13.288 1.661 1.00 98.44 96 ARG A O 1
ATOM 778 N N . GLU A 1 97 ? 2.934 -11.250 0.870 1.00 98.44 97 GLU A N 1
ATOM 779 C CA . GLU A 1 97 ? 3.635 -10.498 1.899 1.00 98.44 97 GLU A CA 1
ATOM 780 C C . GLU A 1 97 ? 2.877 -9.207 2.211 1.00 98.44 97 GLU A C 1
ATOM 782 O O . GLU A 1 97 ? 2.373 -8.532 1.308 1.00 98.44 97 GLU A O 1
ATOM 787 N N . LEU A 1 98 ? 2.802 -8.874 3.499 1.00 98.62 98 LEU A N 1
ATOM 788 C CA . LEU A 1 98 ? 2.299 -7.600 3.991 1.00 98.62 98 LEU A CA 1
ATOM 789 C C . LEU A 1 98 ? 3.155 -7.170 5.183 1.00 98.62 98 LEU A C 1
ATOM 791 O O . LEU A 1 98 ? 3.047 -7.751 6.264 1.00 98.62 98 LEU A O 1
ATOM 795 N N . THR A 1 99 ? 3.994 -6.158 4.990 1.00 98.62 99 THR A N 1
ATOM 796 C CA . THR A 1 99 ? 4.876 -5.624 6.035 1.00 98.62 99 THR A CA 1
ATOM 797 C C . THR A 1 99 ? 4.444 -4.228 6.446 1.00 98.62 99 THR A C 1
ATOM 799 O O . THR A 1 99 ? 3.864 -3.474 5.661 1.00 98.62 99 THR A O 1
ATOM 802 N N . ILE A 1 100 ? 4.693 -3.894 7.712 1.00 98.75 100 ILE A N 1
ATOM 803 C CA . ILE A 1 100 ? 4.445 -2.565 8.264 1.00 98.75 100 ILE A CA 1
ATOM 804 C C . ILE A 1 100 ? 5.651 -2.190 9.109 1.00 98.75 100 ILE A C 1
ATOM 806 O O . ILE A 1 100 ? 5.883 -2.774 10.165 1.00 98.75 100 ILE A O 1
ATOM 810 N N . GLU A 1 101 ? 6.393 -1.197 8.649 1.00 98.44 101 GLU A N 1
ATOM 811 C CA . GLU A 1 101 ? 7.516 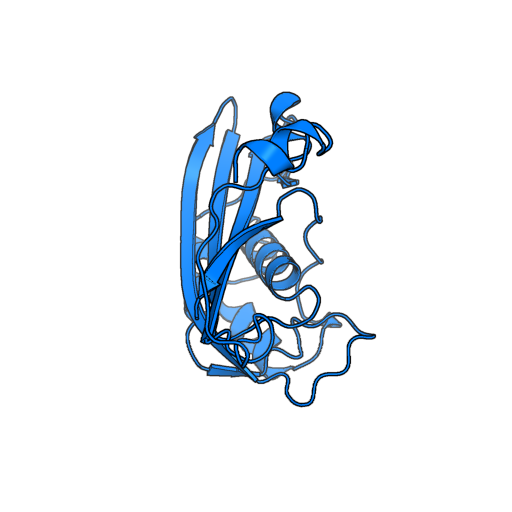-0.622 9.378 1.00 98.44 101 GLU A CA 1
ATOM 812 C C . GLU A 1 101 ? 7.113 0.740 9.928 1.00 98.44 101 GLU A C 1
ATOM 814 O O . GLU A 1 101 ? 6.428 1.508 9.251 1.00 98.44 101 GLU A O 1
ATOM 819 N N . ALA A 1 102 ? 7.537 1.044 11.151 1.00 98.31 102 ALA A N 1
ATOM 820 C CA . ALA A 1 102 ? 7.325 2.337 11.781 1.00 98.31 102 ALA A CA 1
ATOM 821 C C . ALA A 1 102 ? 8.678 2.944 12.136 1.00 98.31 102 ALA A C 1
ATOM 823 O O . ALA A 1 102 ? 9.487 2.306 12.807 1.00 98.31 102 ALA A O 1
ATOM 824 N N . ILE A 1 103 ? 8.898 4.181 11.706 1.00 97.88 103 ILE A N 1
ATOM 825 C CA . ILE A 1 103 ? 10.086 4.955 12.055 1.00 97.88 103 ILE A CA 1
ATOM 826 C C . ILE A 1 103 ? 9.665 6.299 12.632 1.00 97.88 103 ILE A C 1
ATOM 828 O O . ILE A 1 103 ? 8.683 6.906 12.186 1.00 97.88 103 ILE A O 1
ATOM 832 N N . GLU A 1 104 ? 10.411 6.775 13.622 1.00 97.31 104 GLU A N 1
ATOM 833 C CA . GLU A 1 104 ? 10.294 8.160 14.064 1.00 97.31 104 GLU A CA 1
ATOM 834 C C . GLU A 1 104 ? 10.668 9.085 12.902 1.00 97.31 104 GLU A C 1
ATOM 836 O O . GLU A 1 104 ? 11.660 8.875 12.202 1.00 97.31 104 GLU A O 1
ATOM 841 N N . HIS A 1 105 ? 9.832 10.089 12.652 1.00 95.75 105 HIS A N 1
ATOM 842 C CA . HIS A 1 105 ? 10.054 11.075 11.601 1.00 95.75 105 HIS A CA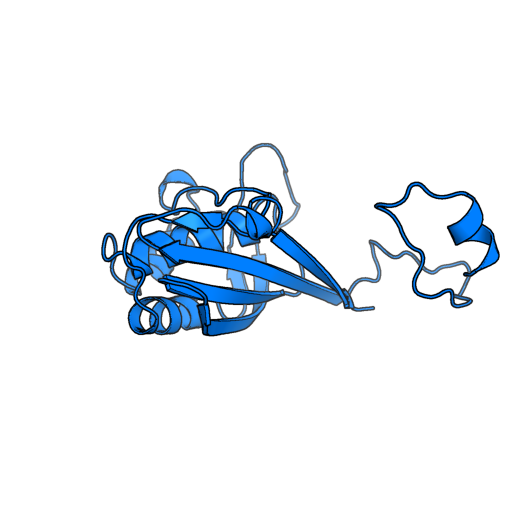 1
ATOM 843 C C . HIS A 1 105 ? 9.484 12.409 12.068 1.00 95.75 105 HIS A C 1
ATOM 845 O O . HIS A 1 105 ? 8.286 12.509 12.321 1.00 95.75 105 HIS A O 1
ATOM 851 N N . MET A 1 106 ? 10.335 13.431 12.167 1.00 93.62 106 MET A N 1
ATOM 852 C CA . MET A 1 106 ? 9.966 14.746 12.709 1.00 93.62 106 MET A CA 1
ATOM 853 C C . MET A 1 106 ? 9.281 14.639 14.088 1.00 93.62 106 MET A C 1
ATOM 855 O O . MET A 1 106 ? 9.872 14.101 15.018 1.00 93.62 106 MET A O 1
ATOM 859 N N . ASP A 1 107 ? 8.062 15.170 14.233 1.00 92.81 107 ASP A N 1
ATOM 860 C CA . ASP A 1 107 ? 7.265 15.178 15.464 1.00 92.81 107 ASP A CA 1
ATOM 861 C C . ASP A 1 107 ? 6.246 14.025 15.533 1.00 92.81 107 ASP A C 1
ATOM 863 O O . ASP A 1 107 ? 5.321 14.052 16.351 1.00 92.81 107 ASP A O 1
ATOM 867 N N . GLY A 1 108 ? 6.394 13.012 14.678 1.00 96.94 108 GLY A N 1
ATOM 868 C CA . GLY A 1 108 ? 5.492 11.873 14.625 1.00 96.94 108 GLY A CA 1
ATOM 869 C C . GLY A 1 108 ? 6.142 10.596 14.115 1.00 96.94 108 GLY A C 1
ATOM 870 O O . GLY A 1 108 ? 7.335 10.346 14.286 1.00 96.94 108 GLY A O 1
ATOM 871 N N . THR A 1 109 ? 5.323 9.748 13.501 1.00 98.25 109 THR A N 1
ATOM 872 C CA . THR A 1 109 ? 5.743 8.426 13.031 1.00 98.25 109 THR A CA 1
ATOM 873 C C . THR A 1 109 ? 5.374 8.256 11.569 1.00 98.25 109 THR A C 1
ATOM 875 O O . THR A 1 109 ? 4.212 8.437 11.185 1.00 98.25 109 THR A O 1
ATOM 878 N N . ARG A 1 110 ? 6.355 7.874 10.749 1.00 98.25 110 ARG A N 1
ATOM 879 C CA . ARG A 1 110 ? 6.107 7.417 9.383 1.00 98.25 110 ARG A CA 1
ATOM 880 C C . ARG A 1 110 ? 5.935 5.904 9.394 1.00 98.25 110 ARG A C 1
ATOM 882 O O . ARG A 1 110 ? 6.806 5.181 9.870 1.00 98.25 110 ARG A O 1
ATOM 889 N N . TYR A 1 111 ? 4.827 5.450 8.826 1.00 98.69 111 TYR A N 1
ATOM 890 C CA . TYR A 1 111 ? 4.544 4.048 8.578 1.00 98.69 111 TYR A CA 1
ATOM 891 C C . TYR A 1 111 ? 4.741 3.734 7.100 1.00 98.69 111 TYR A C 1
ATOM 893 O O . TYR A 1 111 ? 4.130 4.378 6.239 1.00 98.69 111 TYR A O 1
ATOM 901 N N . THR A 1 112 ? 5.551 2.721 6.819 1.00 98.81 112 THR A N 1
ATOM 902 C CA . THR A 1 112 ? 5.733 2.147 5.487 1.00 98.81 112 THR A CA 1
ATOM 903 C C . THR A 1 112 ? 5.001 0.817 5.449 1.00 98.81 112 THR A C 1
ATOM 905 O O . THR A 1 112 ? 5.371 -0.110 6.160 1.00 98.81 112 THR A O 1
ATOM 908 N N . ILE A 1 113 ? 3.945 0.737 4.642 1.00 98.88 113 ILE A N 1
ATOM 909 C CA . ILE A 1 113 ? 3.155 -0.481 4.457 1.00 98.88 113 ILE A CA 1
ATOM 910 C C . ILE A 1 113 ? 3.471 -1.031 3.076 1.00 98.88 113 ILE A C 1
ATOM 912 O O . ILE A 1 113 ? 3.181 -0.361 2.085 1.00 98.88 113 ILE A O 1
ATOM 916 N N . GLU A 1 114 ? 4.024 -2.233 2.981 1.00 98.81 114 GLU A N 1
ATOM 917 C CA . GLU A 1 114 ? 4.222 -2.896 1.693 1.00 98.81 114 GLU A CA 1
ATOM 918 C C . GLU A 1 114 ? 3.293 -4.081 1.538 1.00 98.81 114 GLU A C 1
ATOM 920 O O . GLU A 1 114 ? 3.009 -4.790 2.497 1.00 98.81 114 GLU A O 1
ATOM 925 N N . VAL A 1 115 ? 2.802 -4.278 0.317 1.00 98.75 115 VAL A N 1
ATOM 926 C CA . VAL A 1 115 ? 1.934 -5.399 -0.030 1.00 98.75 115 VAL A CA 1
ATOM 927 C C . VAL A 1 115 ? 2.429 -6.018 -1.323 1.00 98.75 115 VAL A C 1
ATOM 929 O O . VAL A 1 115 ? 2.474 -5.350 -2.361 1.00 98.75 115 VAL A O 1
ATOM 932 N N . GLU A 1 116 ? 2.746 -7.306 -1.274 1.00 98.62 116 GLU A N 1
ATOM 933 C CA . GLU A 1 116 ? 2.977 -8.128 -2.452 1.00 98.62 116 GLU A CA 1
ATOM 934 C C . GLU A 1 116 ? 1.810 -9.083 -2.673 1.00 98.62 116 GLU A C 1
ATOM 936 O O . GLU A 1 116 ? 1.404 -9.813 -1.769 1.00 98.62 116 GLU A O 1
ATOM 941 N N . ALA A 1 117 ? 1.300 -9.120 -3.903 1.00 98.12 117 ALA A N 1
ATOM 942 C CA . ALA A 1 117 ? 0.246 -10.049 -4.282 1.00 98.12 117 ALA A CA 1
ATOM 943 C C . ALA A 1 117 ? 0.406 -10.559 -5.716 1.00 98.12 117 ALA A C 1
ATOM 945 O O . ALA A 1 117 ? 1.035 -9.909 -6.557 1.00 98.12 117 ALA A O 1
ATOM 946 N N . SER A 1 118 ? -0.247 -11.686 -6.018 1.00 96.00 118 SER A N 1
ATOM 947 C CA . SER A 1 118 ? -0.379 -12.220 -7.385 1.00 96.00 118 SER A CA 1
ATOM 948 C C . SER A 1 118 ? -1.100 -11.253 -8.334 1.00 96.00 118 SER A C 1
ATOM 950 O O . SER A 1 118 ? -0.901 -11.272 -9.545 1.00 96.00 118 SER A O 1
ATOM 952 N N . GLY A 1 119 ? -1.905 -10.344 -7.785 1.00 93.56 119 GLY A N 1
ATOM 953 C CA . GLY A 1 119 ? -2.499 -9.219 -8.490 1.00 93.56 119 GLY A CA 1
ATOM 954 C C . GLY A 1 119 ? -3.366 -8.385 -7.553 1.00 93.56 119 GLY A C 1
ATOM 955 O O . GLY A 1 119 ? -3.650 -8.790 -6.431 1.00 93.56 119 GLY A O 1
ATOM 956 N N . PHE A 1 120 ? -3.837 -7.232 -8.025 1.00 95.06 120 PHE A N 1
ATOM 957 C CA . PHE A 1 120 ? -4.644 -6.315 -7.216 1.00 95.06 120 PHE A CA 1
ATOM 958 C C . PHE A 1 120 ? -5.955 -5.948 -7.907 1.00 95.06 120 PHE A C 1
ATOM 960 O O . PHE A 1 120 ? -6.020 -5.826 -9.135 1.00 95.06 120 PHE A O 1
ATOM 967 N N . LEU A 1 121 ? -7.004 -5.775 -7.104 1.00 95.50 121 LEU A N 1
ATOM 968 C CA . LEU A 1 121 ? -8.287 -5.216 -7.530 1.00 95.50 121 LEU A CA 1
ATOM 969 C C . LEU A 1 121 ? -8.235 -3.684 -7.498 1.00 95.50 121 LEU A C 1
ATOM 971 O O . LEU A 1 121 ? -7.329 -3.082 -6.914 1.00 95.50 121 LEU A O 1
ATOM 975 N N . TYR A 1 122 ? -9.213 -3.034 -8.128 1.00 95.06 122 TYR A N 1
ATOM 976 C CA . TYR A 1 122 ? -9.279 -1.576 -8.140 1.00 95.06 122 TYR A CA 1
ATOM 977 C C . TYR A 1 122 ? -9.385 -1.017 -6.710 1.00 95.06 122 TYR A C 1
ATOM 979 O O . TYR A 1 122 ? -10.278 -1.395 -5.951 1.00 95.06 122 TYR A O 1
ATOM 987 N N . ASN A 1 123 ? -8.446 -0.131 -6.350 1.00 96.50 123 ASN A N 1
ATOM 988 C CA . ASN A 1 123 ? -8.224 0.428 -5.007 1.00 96.50 123 ASN A CA 1
ATOM 989 C C . ASN A 1 123 ? -7.901 -0.576 -3.884 1.00 96.50 123 ASN A C 1
ATOM 991 O O . ASN A 1 123 ? -7.868 -0.166 -2.727 1.00 96.50 123 ASN A O 1
ATOM 995 N N . MET A 1 124 ? -7.586 -1.839 -4.186 1.00 97.62 124 MET A N 1
ATOM 996 C CA . MET A 1 124 ? -7.347 -2.877 -3.172 1.00 97.62 124 MET A CA 1
ATOM 997 C C . MET A 1 124 ? -6.336 -2.470 -2.099 1.00 97.62 124 MET A C 1
ATOM 999 O O . MET A 1 124 ? -6.680 -2.453 -0.921 1.00 97.62 124 MET A O 1
ATOM 1003 N N . VAL A 1 125 ? -5.130 -2.049 -2.495 1.00 98.31 125 VAL A N 1
ATOM 1004 C CA . VAL A 1 125 ? -4.086 -1.612 -1.547 1.00 98.31 125 VAL A CA 1
ATOM 1005 C C . VAL A 1 125 ? -4.570 -0.438 -0.691 1.00 98.31 125 VAL A C 1
ATOM 1007 O O . VAL A 1 125 ? -4.408 -0.442 0.523 1.00 98.31 125 VAL A O 1
ATOM 1010 N N . ARG A 1 126 ? -5.232 0.551 -1.300 1.00 98.56 126 ARG A N 1
ATOM 1011 C CA . ARG A 1 126 ? -5.737 1.743 -0.596 1.00 98.56 126 ARG A CA 1
ATOM 1012 C C . ARG A 1 126 ? -6.856 1.402 0.391 1.00 98.56 126 ARG A C 1
ATOM 1014 O O . ARG A 1 126 ? -6.949 2.029 1.442 1.00 98.56 126 ARG A O 1
ATOM 1021 N N . ASN A 1 127 ? -7.697 0.422 0.070 1.00 98.31 127 ASN A N 1
ATOM 1022 C CA . ASN A 1 127 ? -8.757 -0.062 0.954 1.00 98.31 127 ASN A CA 1
ATOM 1023 C C . ASN A 1 127 ? -8.176 -0.877 2.120 1.00 98.31 127 ASN A C 1
ATOM 1025 O O . ASN A 1 127 ? -8.600 -0.688 3.259 1.00 98.31 127 ASN A O 1
ATOM 1029 N N . ILE A 1 128 ? -7.169 -1.721 1.862 1.00 98.50 128 ILE A N 1
ATOM 1030 C CA . ILE A 1 128 ? -6.415 -2.442 2.902 1.00 98.50 128 ILE A CA 1
ATOM 1031 C C . ILE A 1 128 ? -5.776 -1.439 3.864 1.00 98.50 128 ILE A C 1
ATOM 1033 O O . ILE A 1 128 ? -6.053 -1.472 5.060 1.00 98.50 128 ILE A O 1
ATOM 1037 N N . VAL A 1 129 ? -4.999 -0.486 3.342 1.00 98.75 129 VAL A N 1
ATOM 1038 C CA . VAL A 1 129 ? -4.313 0.535 4.147 1.00 98.75 129 VAL A CA 1
ATOM 1039 C C . VAL A 1 129 ? -5.298 1.364 4.960 1.00 98.75 129 VAL A C 1
ATOM 1041 O O . VAL A 1 129 ? -5.096 1.567 6.154 1.00 98.75 129 VAL A O 1
ATOM 1044 N N . GLY A 1 130 ? -6.387 1.829 4.348 1.00 98.44 130 GLY A N 1
ATOM 1045 C CA . GLY A 1 130 ? -7.387 2.605 5.071 1.00 98.44 130 GLY A CA 1
ATOM 1046 C C . GLY A 1 130 ? -8.058 1.809 6.192 1.00 98.44 130 GLY A C 1
ATOM 1047 O O . GLY A 1 130 ? -8.327 2.367 7.251 1.00 98.44 130 GLY A O 1
ATOM 1048 N N . THR A 1 131 ? -8.254 0.502 6.007 1.00 98.38 131 THR A N 1
ATOM 1049 C CA . THR A 1 131 ? -8.774 -0.408 7.041 1.00 98.38 131 THR A CA 1
ATOM 1050 C C . THR A 1 131 ? -7.755 -0.624 8.164 1.00 98.38 131 THR A C 1
ATOM 1052 O O . THR A 1 131 ? -8.107 -0.484 9.335 1.00 98.38 131 THR A O 1
ATOM 1055 N N . LEU A 1 132 ? -6.482 -0.860 7.827 1.00 98.69 132 LEU A N 1
ATOM 1056 C CA . LEU A 1 132 ? -5.389 -0.969 8.800 1.00 98.69 132 LEU A CA 1
ATOM 1057 C C . LEU A 1 132 ? -5.252 0.305 9.640 1.00 98.69 132 LEU A C 1
ATOM 1059 O O . LEU A 1 132 ? -5.123 0.216 10.855 1.00 98.69 132 LEU A O 1
ATOM 1063 N N . VAL A 1 133 ? -5.352 1.490 9.031 1.00 98.56 133 VAL A N 1
ATOM 1064 C CA . VAL A 1 133 ? -5.290 2.757 9.774 1.00 98.56 133 VAL A CA 1
ATOM 1065 C C . VAL A 1 133 ? -6.473 2.906 10.735 1.00 98.56 133 VAL A C 1
ATOM 1067 O O . VAL A 1 133 ? -6.255 3.346 11.858 1.00 98.56 133 VAL A O 1
ATOM 1070 N N . GLN A 1 134 ? -7.699 2.497 10.371 1.00 98.31 134 GLN A N 1
ATOM 1071 C CA . GLN A 1 134 ? -8.847 2.512 11.304 1.00 98.31 134 GLN A CA 1
ATOM 1072 C C . GLN A 1 134 ? -8.598 1.625 12.536 1.00 98.31 134 GLN A C 1
ATOM 1074 O O . GLN A 1 134 ? -8.951 2.008 13.652 1.00 98.31 134 GLN A O 1
ATOM 1079 N N . ILE A 1 135 ? -7.962 0.467 12.340 1.00 98.56 135 ILE A N 1
ATOM 1080 C CA . ILE A 1 135 ? -7.558 -0.435 13.426 1.00 98.56 135 ILE A CA 1
ATOM 1081 C C . ILE A 1 135 ? -6.432 0.193 14.255 1.00 98.56 135 ILE A C 1
ATOM 1083 O O . ILE A 1 135 ? -6.510 0.228 15.480 1.00 98.56 135 ILE A O 1
ATOM 1087 N N . GLY A 1 136 ? -5.420 0.765 13.602 1.00 98.38 136 GLY A N 1
ATOM 1088 C CA . GLY A 1 136 ? -4.291 1.417 14.263 1.00 98.38 136 GLY A CA 1
ATOM 1089 C C . GLY A 1 136 ? -4.692 2.621 15.120 1.00 98.38 136 GLY A C 1
ATOM 1090 O O . GLY A 1 136 ? -4.077 2.854 16.155 1.00 98.38 136 GLY A O 1
ATOM 1091 N N . VAL A 1 137 ? -5.743 3.361 14.751 1.00 98.19 137 VAL A N 1
ATOM 1092 C CA . VAL A 1 137 ? -6.300 4.443 15.591 1.00 98.19 137 VAL A CA 1
ATOM 1093 C C . VAL A 1 137 ? -7.308 3.944 16.639 1.00 98.19 137 VAL A C 1
ATOM 1095 O O . VAL A 1 137 ? -7.910 4.756 17.338 1.00 98.19 137 VAL A O 1
ATOM 1098 N N . GLY A 1 138 ? -7.529 2.629 16.741 1.00 97.88 138 GLY A N 1
ATOM 1099 C CA . GLY A 1 138 ? -8.371 2.003 17.764 1.00 97.88 138 GLY A CA 1
ATOM 1100 C C . GLY A 1 138 ? -9.878 2.025 17.495 1.00 97.88 138 GLY A C 1
ATOM 1101 O O . GLY A 1 138 ? -10.657 1.789 18.411 1.00 97.88 138 GLY A O 1
ATOM 1102 N N . ARG A 1 139 ? -10.329 2.306 16.264 1.00 97.62 139 ARG A N 1
ATOM 1103 C CA . ARG A 1 139 ? -11.773 2.340 15.938 1.00 97.62 139 ARG A CA 1
ATOM 1104 C C . ARG A 1 139 ? -12.381 0.959 15.718 1.00 97.62 139 ARG A C 1
ATOM 1106 O O . ARG A 1 139 ? -13.600 0.808 15.797 1.00 97.62 139 ARG A O 1
ATOM 1113 N N . LYS A 1 140 ? -11.551 -0.025 15.381 1.00 97.88 140 LYS A N 1
ATOM 1114 C CA . LYS A 1 140 ? -11.945 -1.407 15.108 1.00 97.88 140 LYS A CA 1
ATOM 1115 C C . LYS A 1 140 ? -10.877 -2.365 15.637 1.00 97.88 140 LYS A C 1
ATOM 1117 O O . LYS A 1 140 ? -9.701 -2.000 15.624 1.00 97.88 140 LYS A O 1
ATOM 1122 N N . PRO A 1 141 ? -11.262 -3.567 16.091 1.00 97.69 141 PRO A N 1
ATOM 1123 C CA . PRO A 1 141 ? -10.303 -4.577 16.517 1.00 97.69 141 PRO A CA 1
ATOM 1124 C C . PRO A 1 141 ? -9.616 -5.234 15.302 1.00 97.69 141 PRO A C 1
ATOM 1126 O O . PRO A 1 141 ? -10.181 -5.219 14.204 1.00 97.69 141 PRO A O 1
ATOM 1129 N N . PRO A 1 142 ? -8.424 -5.838 15.460 1.00 97.44 142 PRO A N 1
ATOM 1130 C CA . PRO A 1 142 ? -7.745 -6.569 14.386 1.00 97.44 142 PRO A CA 1
ATOM 1131 C C . PRO A 1 142 ? -8.592 -7.677 13.741 1.00 97.44 142 PRO A C 1
ATOM 1133 O O . PRO A 1 142 ? -8.490 -7.917 12.539 1.00 97.44 142 PRO A O 1
ATOM 1136 N N . GLU A 1 143 ? -9.455 -8.332 14.521 1.00 97.25 143 GLU A N 1
ATOM 1137 C CA . GLU A 1 143 ? -10.346 -9.429 14.108 1.00 97.25 143 GLU A CA 1
ATOM 1138 C C . GLU A 1 143 ? -11.302 -9.016 12.987 1.00 97.25 143 GLU A C 1
ATOM 1140 O O . GLU A 1 143 ? -11.652 -9.850 12.145 1.00 97.25 143 GLU A O 1
ATOM 1145 N N . TRP A 1 144 ? -11.636 -7.722 12.929 1.00 97.81 144 TRP A N 1
ATOM 1146 C CA . TRP A 1 144 ? -12.552 -7.126 11.961 1.00 97.81 144 TRP A CA 1
ATOM 1147 C C . TRP A 1 144 ? -12.173 -7.443 10.511 1.00 97.81 144 TRP A C 1
ATOM 1149 O O . TRP A 1 144 ? -13.055 -7.609 9.677 1.00 97.81 144 TRP A O 1
ATOM 1159 N N . ILE A 1 145 ? -10.882 -7.610 10.193 1.00 97.50 145 ILE A N 1
ATOM 1160 C CA . ILE A 1 145 ? -10.443 -7.978 8.835 1.00 97.50 145 ILE A CA 1
ATOM 1161 C C . ILE A 1 145 ? -11.095 -9.279 8.356 1.00 97.50 145 ILE A C 1
ATOM 1163 O O . ILE A 1 145 ? -11.515 -9.368 7.203 1.00 97.50 145 ILE A O 1
ATOM 1167 N N . THR A 1 146 ? -11.222 -10.262 9.248 1.00 96.56 146 THR A N 1
ATOM 1168 C CA . THR A 1 146 ? -11.828 -11.565 8.940 1.00 96.56 146 THR A CA 1
ATOM 1169 C C . THR A 1 146 ? -13.301 -11.400 8.577 1.00 96.56 146 THR A C 1
ATOM 1171 O O . THR A 1 146 ? -13.768 -11.964 7.591 1.00 96.56 146 THR A O 1
ATOM 1174 N N . GLU A 1 147 ? -14.020 -10.573 9.339 1.00 96.81 147 GLU A N 1
ATOM 1175 C CA . GLU A 1 147 ? -15.429 -10.254 9.096 1.00 96.81 147 GLU A CA 1
ATOM 1176 C C . GLU A 1 147 ? -15.604 -9.520 7.762 1.00 96.81 147 GLU A C 1
ATOM 1178 O O . GLU A 1 147 ? -16.488 -9.850 6.973 1.00 96.81 147 GLU A O 1
ATOM 1183 N N . VAL A 1 148 ? -14.725 -8.556 7.470 1.00 97.19 148 VAL A N 1
ATOM 1184 C CA . VAL A 1 148 ? -14.758 -7.789 6.220 1.00 97.19 148 VAL A CA 1
ATOM 1185 C C . VAL A 1 148 ? -14.506 -8.697 5.017 1.00 97.19 148 VAL A C 1
ATOM 1187 O O . VAL A 1 148 ? -15.288 -8.654 4.067 1.00 97.19 148 VAL A O 1
ATOM 1190 N N . LEU A 1 149 ? -13.478 -9.551 5.057 1.00 97.00 149 LEU A N 1
ATOM 1191 C CA . LEU A 1 149 ? -13.207 -10.532 3.998 1.00 97.00 149 LEU A CA 1
ATOM 1192 C C . LEU A 1 149 ? -14.397 -11.481 3.794 1.00 97.00 149 LEU A C 1
ATOM 1194 O O . LEU A 1 149 ? -14.844 -11.670 2.662 1.00 97.00 149 LEU A O 1
ATOM 1198 N N . ALA A 1 150 ? -14.963 -12.015 4.882 1.00 97.00 150 ALA A N 1
ATOM 1199 C CA . ALA A 1 150 ? -16.117 -12.911 4.824 1.00 97.00 150 ALA A CA 1
ATOM 1200 C C . ALA A 1 150 ? -17.368 -12.233 4.241 1.00 97.00 150 ALA A C 1
ATOM 1202 O O . ALA A 1 150 ? -18.117 -12.862 3.496 1.00 97.00 150 ALA A O 1
ATOM 1203 N N . SER A 1 151 ? -17.577 -10.945 4.536 1.00 96.69 151 SER A N 1
ATOM 1204 C CA . SER A 1 151 ? -18.750 -10.193 4.075 1.00 96.69 151 SER A CA 1
ATOM 1205 C C . SER A 1 151 ? -18.794 -9.987 2.562 1.00 96.69 151 SER A C 1
ATOM 1207 O O . SER A 1 151 ? -19.877 -9.825 2.002 1.00 96.69 151 SER A O 1
ATOM 1209 N N . ARG A 1 152 ? -17.622 -9.932 1.906 1.00 95.00 152 ARG A N 1
ATOM 1210 C CA . ARG A 1 152 ? -17.466 -9.555 0.489 1.00 95.00 152 ARG A CA 1
ATOM 1211 C C . ARG A 1 152 ? -18.099 -8.198 0.128 1.00 95.00 152 ARG A C 1
ATOM 1213 O O . ARG A 1 152 ? -18.231 -7.875 -1.050 1.00 95.00 152 ARG A O 1
ATOM 1220 N N . ASP A 1 153 ? -18.449 -7.381 1.123 1.00 94.00 153 ASP A N 1
ATOM 1221 C CA . ASP A 1 153 ? -19.144 -6.109 0.954 1.00 94.00 153 ASP A CA 1
ATOM 1222 C C . ASP A 1 153 ? -18.194 -4.942 1.228 1.00 94.00 153 ASP A C 1
ATOM 1224 O O . ASP A 1 153 ? -17.725 -4.728 2.349 1.00 94.00 153 ASP A O 1
ATOM 1228 N N . ARG A 1 154 ? -17.943 -4.128 0.196 1.00 93.88 154 ARG A N 1
ATOM 1229 C CA . ARG A 1 154 ? -17.060 -2.959 0.288 1.00 93.88 154 ARG A CA 1
ATOM 1230 C C . ARG A 1 154 ? -17.480 -1.980 1.380 1.00 93.88 154 ARG A C 1
ATOM 1232 O O . ARG A 1 154 ? -16.612 -1.305 1.927 1.00 93.88 154 ARG A O 1
ATOM 1239 N N . ARG A 1 155 ? -18.764 -1.891 1.727 1.00 93.50 155 ARG A N 1
ATOM 1240 C CA . ARG A 1 155 ? -19.254 -0.986 2.781 1.00 93.50 155 ARG A CA 1
ATOM 1241 C C . ARG A 1 155 ? -18.762 -1.375 4.175 1.00 93.50 155 ARG A C 1
ATOM 1243 O O . ARG A 1 155 ? -18.743 -0.522 5.054 1.00 93.50 155 ARG A O 1
ATOM 1250 N N . GLN A 1 156 ? -18.353 -2.631 4.361 1.00 94.56 156 GLN A N 1
ATOM 1251 C CA . GLN A 1 156 ? -17.812 -3.128 5.624 1.00 94.56 156 GLN A CA 1
ATOM 1252 C C . GLN A 1 156 ? -16.324 -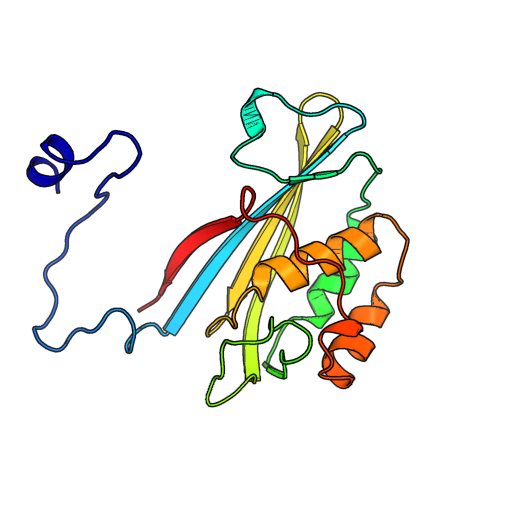2.820 5.786 1.00 94.56 156 GLN A C 1
ATOM 1254 O O . GLN A 1 156 ? -15.836 -2.821 6.906 1.00 94.56 156 GLN A O 1
ATOM 1259 N N . ALA A 1 157 ? -15.592 -2.539 4.704 1.00 94.62 157 ALA A N 1
ATOM 1260 C CA . ALA A 1 157 ? -14.183 -2.167 4.785 1.00 94.62 157 ALA A CA 1
ATOM 1261 C C . ALA A 1 157 ? -13.998 -0.700 5.203 1.00 94.62 157 ALA A C 1
ATOM 1263 O O . ALA A 1 157 ? -14.887 0.141 5.048 1.00 94.62 157 ALA A O 1
ATOM 1264 N N . GLY A 1 158 ? -12.795 -0.365 5.670 1.00 93.75 158 GLY A N 1
ATOM 1265 C CA . GLY A 1 158 ? -12.429 1.004 6.012 1.00 93.75 158 GLY A CA 1
ATOM 1266 C C . GLY A 1 158 ? -12.517 1.979 4.832 1.00 93.75 158 GLY A C 1
ATOM 1267 O O . GLY A 1 158 ? -12.763 1.625 3.671 1.00 93.75 158 GLY A O 1
ATOM 1268 N N . GLN A 1 159 ? -12.294 3.258 5.130 1.00 95.56 159 GLN A N 1
ATOM 1269 C CA . GLN A 1 159 ? -12.225 4.288 4.095 1.00 95.56 159 GLN A CA 1
ATOM 1270 C C . GLN A 1 159 ? -11.152 3.952 3.052 1.00 95.56 159 GLN A C 1
ATOM 1272 O O . GLN A 1 159 ? -10.137 3.341 3.371 1.00 95.56 159 GLN A O 1
ATOM 1277 N N . THR A 1 160 ? -11.338 4.381 1.808 1.00 97.94 160 THR A N 1
ATOM 1278 C CA . THR A 1 160 ? -10.262 4.300 0.815 1.00 97.94 160 THR A CA 1
ATOM 1279 C C . THR A 1 160 ? -9.173 5.294 1.207 1.00 97.94 160 THR A C 1
ATOM 1281 O O . THR A 1 160 ? -9.440 6.495 1.271 1.00 97.94 160 THR A O 1
ATOM 1284 N N . ALA A 1 161 ? -7.947 4.828 1.456 1.00 98.31 161 ALA A N 1
ATOM 1285 C CA . ALA A 1 161 ? -6.826 5.729 1.715 1.00 98.31 161 ALA A CA 1
ATOM 1286 C C . ALA A 1 161 ? -6.604 6.683 0.516 1.00 98.31 161 ALA A C 1
ATOM 1288 O O . ALA A 1 161 ? -6.914 6.305 -0.620 1.00 98.31 161 ALA A O 1
ATOM 1289 N N . PRO A 1 162 ? -6.104 7.916 0.702 1.00 98.00 162 PRO A N 1
ATOM 1290 C CA . PRO A 1 162 ? -5.758 8.821 -0.401 1.00 98.00 162 PRO A CA 1
ATOM 1291 C C . PRO A 1 162 ? -4.804 8.199 -1.440 1.00 98.00 162 PRO A C 1
ATOM 1293 O O . PRO A 1 162 ? -4.213 7.150 -1.221 1.00 98.00 162 PRO A O 1
ATOM 1296 N N . ALA A 1 163 ? -4.680 8.797 -2.626 1.00 97.62 163 ALA A N 1
ATOM 1297 C CA . ALA A 1 163 ? -3.803 8.246 -3.669 1.00 97.62 163 ALA A CA 1
ATOM 1298 C C . ALA A 1 163 ? -2.324 8.636 -3.484 1.00 97.62 163 ALA A C 1
ATOM 1300 O O . ALA A 1 163 ? -1.450 7.875 -3.883 1.00 97.62 163 ALA A O 1
ATOM 1301 N N . CYS A 1 164 ? -2.044 9.787 -2.860 1.00 97.00 164 CYS A N 1
ATOM 1302 C CA . CYS A 1 164 ? -0.701 10.376 -2.759 1.00 97.00 164 CYS A CA 1
ATOM 1303 C C . CYS A 1 164 ? 0.330 9.506 -2.026 1.00 97.00 164 CYS A C 1
ATOM 1305 O O . CYS A 1 164 ? 1.522 9.646 -2.263 1.00 97.00 164 CYS A O 1
ATOM 1307 N N . GLY A 1 165 ? -0.111 8.610 -1.141 1.00 97.75 165 GLY A N 1
ATOM 1308 C CA . GLY A 1 165 ? 0.791 7.726 -0.407 1.00 97.75 165 GLY A CA 1
ATOM 1309 C C . GLY A 1 165 ? 1.180 6.454 -1.156 1.00 97.75 165 GLY A C 1
ATOM 1310 O O . GLY A 1 165 ? 2.005 5.718 -0.633 1.00 97.75 165 GLY A O 1
ATOM 1311 N N . LEU A 1 166 ? 0.574 6.150 -2.311 1.00 98.56 166 LEU A N 1
ATOM 1312 C CA . LEU A 1 166 ? 0.710 4.859 -2.991 1.00 98.56 166 LEU A CA 1
ATOM 1313 C C . LEU A 1 166 ? 1.802 4.878 -4.068 1.00 98.56 166 LEU A C 1
ATOM 1315 O O . LEU A 1 166 ? 1.765 5.690 -4.988 1.00 98.56 166 LEU A O 1
ATOM 1319 N N . PHE A 1 167 ? 2.683 3.881 -4.027 1.00 98.62 167 PHE A N 1
ATOM 1320 C CA . PHE A 1 167 ? 3.767 3.676 -4.983 1.00 98.62 167 PHE A CA 1
ATOM 1321 C C . PHE A 1 167 ? 3.758 2.237 -5.490 1.00 98.62 167 PHE A C 1
ATOM 1323 O O . PHE A 1 167 ? 3.656 1.298 -4.701 1.00 98.62 167 PHE A O 1
ATOM 1330 N N . LEU A 1 168 ? 3.891 2.051 -6.803 1.00 98.19 168 LEU A N 1
ATOM 1331 C CA . LEU A 1 168 ? 4.246 0.755 -7.382 1.00 98.19 168 LEU A CA 1
ATOM 1332 C C . LEU A 1 168 ? 5.768 0.617 -7.303 1.00 98.19 168 LEU A C 1
ATOM 1334 O O . LEU A 1 168 ? 6.471 1.416 -7.914 1.00 98.19 168 LEU A O 1
ATOM 1338 N N . LEU A 1 169 ? 6.260 -0.366 -6.550 1.00 98.00 169 LEU A N 1
ATOM 1339 C CA . LEU A 1 169 ? 7.696 -0.613 -6.422 1.00 98.00 169 LEU A CA 1
ATOM 1340 C C . LEU A 1 169 ? 8.205 -1.532 -7.528 1.00 98.00 169 LEU A C 1
ATOM 1342 O O . LEU A 1 169 ? 9.238 -1.261 -8.131 1.00 98.00 169 LEU A O 1
ATOM 1346 N N . GLU A 1 170 ? 7.471 -2.612 -7.792 1.00 96.81 170 GLU A N 1
ATOM 1347 C CA . GLU A 1 170 ? 7.940 -3.674 -8.675 1.00 96.81 170 GLU A CA 1
ATOM 1348 C C . GLU A 1 170 ? 6.772 -4.396 -9.356 1.00 96.81 170 GLU A C 1
ATOM 1350 O O . GLU A 1 170 ? 5.701 -4.601 -8.770 1.00 96.81 170 GLU A O 1
ATOM 1355 N N . VAL A 1 171 ? 7.005 -4.813 -10.600 1.00 97.25 171 VAL A N 1
ATOM 1356 C CA . VAL A 1 171 ? 6.193 -5.795 -11.322 1.00 97.25 171 VAL A CA 1
ATOM 1357 C C . VAL A 1 171 ? 7.078 -7.007 -11.578 1.00 97.25 171 VAL A C 1
ATOM 1359 O O . VAL A 1 171 ? 8.130 -6.870 -12.194 1.00 97.25 171 VAL A O 1
ATOM 1362 N N . LYS A 1 172 ? 6.641 -8.176 -11.113 1.00 95.69 172 LYS A N 1
ATOM 1363 C CA . LYS A 1 172 ? 7.348 -9.445 -11.296 1.00 95.69 172 LYS A CA 1
ATOM 1364 C C . LYS A 1 172 ? 6.874 -10.118 -12.582 1.00 95.69 172 LYS A C 1
ATOM 1366 O O . LYS A 1 172 ? 5.672 -10.063 -12.872 1.00 95.69 172 LYS A O 1
ATOM 1371 N N . TYR A 1 173 ? 7.805 -10.723 -13.318 1.00 93.00 173 TYR A N 1
ATOM 1372 C CA . TYR A 1 173 ? 7.606 -11.445 -14.582 1.00 93.00 173 TYR A CA 1
ATOM 1373 C C . TYR A 1 173 ? 8.091 -12.885 -14.464 1.00 93.00 173 TYR A C 1
ATOM 1375 O O . TYR A 1 173 ? 8.962 -13.128 -13.600 1.00 93.00 173 TYR A O 1
#